Protein AF-A0A943G037-F1 (afdb_monomer_lite)

Radius of gyration: 24.35 Å; chains: 1; bounding box: 72×39×65 Å

Secondary structure (DSSP, 8-state):
-----SSHHHHHHHHHHHHHHHHHHHHHHHHHHHHHHHHHHHTS---HHHHHHHHHHHHHHHHHHHHHHHTHHHHHHHHHTT-HHHHHHHHHHHHHHHHHHHHHHHHTT-HHHHHHHHHHHHHHHHHHHHHHHHHHHHHHHHHHHHHHHHHHTTTSTTSSSS---

Foldseek 3Di:
DDDDDPDPVSVVVVVVVVLVVQLVVLLVVLVVQLVCLLVVLVVPPDDPVVSVLSSLLSNLVSVLRNLLSLLVVLVVLCVVVVVVVQLVVLLVVLVVQLVVQQVVCVVVVVHSNSSSVSNSVSSNSSSVSSVVVSVVVVVVVVVVVVVVVCVVPPPPPPPPPPPDD

Sequence (165 aa):
MIVLARTNKDSKEINTSAMLIELVSAIIISILIFTFSNQITYVYHLENNAREILSIILKLKAIQLPLLALGYVPKNILKVNKQANKIWITTVISSLVNIIGDYISIKCGYNEIGIYVATIISLLHKKTSEGFIESLLNAKREKLVESLDILAFSPIITRSASHTS

pLDDT: mean 83.51, std 17.03, range [26.11, 97.75]

Structure (mmCIF, N/CA/C/O backbone):
data_AF-A0A943G037-F1
#
_entry.id   AF-A0A943G037-F1
#
loop_
_atom_site.group_PDB
_atom_site.id
_atom_site.type_symbol
_atom_site.label_atom_id
_atom_site.label_alt_id
_atom_site.label_comp_id
_atom_site.label_asym_id
_atom_site.label_entity_id
_atom_site.label_seq_id
_atom_site.pdbx_PDB_ins_code
_atom_site.Cartn_x
_atom_site.Cartn_y
_atom_site.Cartn_z
_atom_site.occupancy
_atom_site.B_iso_or_equiv
_atom_site.auth_seq_id
_atom_site.auth_comp_id
_atom_site.auth_asym_id
_atom_site.auth_atom_id
_atom_site.pdbx_PDB_model_num
ATOM 1 N N . MET A 1 1 ? -1.651 14.417 -13.308 1.00 26.11 1 MET A N 1
ATOM 2 C CA . MET A 1 1 ? -1.128 15.174 -14.465 1.00 26.11 1 MET A CA 1
ATOM 3 C C . MET A 1 1 ? -0.505 14.175 -15.430 1.00 26.11 1 MET A C 1
ATOM 5 O O . MET A 1 1 ? 0.416 13.480 -15.028 1.00 26.11 1 MET A O 1
ATOM 9 N N . ILE A 1 2 ? -1.056 14.011 -16.636 1.00 30.52 2 ILE A N 1
ATOM 10 C CA . ILE A 1 2 ? -0.480 13.134 -17.670 1.00 30.52 2 ILE A CA 1
ATOM 11 C C . ILE A 1 2 ? 0.333 14.037 -18.594 1.00 30.52 2 ILE A C 1
ATOM 13 O O . ILE A 1 2 ? -0.242 14.826 -19.338 1.00 30.52 2 ILE A O 1
ATOM 17 N N . VAL A 1 3 ? 1.660 13.960 -18.514 1.00 38.53 3 VAL A N 1
ATOM 18 C CA . VAL A 1 3 ? 2.546 14.635 -19.468 1.00 38.53 3 VAL A CA 1
ATOM 19 C C . VAL A 1 3 ? 2.714 13.702 -20.666 1.00 38.53 3 VAL A C 1
ATOM 21 O O . VAL A 1 3 ? 3.301 12.627 -20.542 1.00 38.53 3 VAL A O 1
ATOM 24 N N . LEU A 1 4 ? 2.144 14.083 -21.814 1.00 38.09 4 LEU A N 1
ATOM 25 C CA . LEU A 1 4 ? 2.368 13.402 -23.089 1.00 38.09 4 LEU A CA 1
ATOM 26 C C . LEU A 1 4 ? 3.811 13.669 -23.536 1.00 38.09 4 LEU A C 1
ATOM 28 O O . LEU A 1 4 ? 4.146 14.779 -23.945 1.00 38.09 4 LEU A O 1
ATOM 32 N N . ALA A 1 5 ? 4.667 12.656 -23.459 1.00 45.09 5 ALA A N 1
ATOM 33 C CA . ALA A 1 5 ? 6.029 12.737 -23.964 1.00 45.09 5 ALA A CA 1
ATOM 34 C C . ALA A 1 5 ? 6.093 12.324 -25.443 1.00 45.09 5 ALA A C 1
ATOM 36 O O . ALA A 1 5 ? 5.528 11.309 -25.851 1.00 45.09 5 ALA A O 1
ATOM 37 N N . ARG A 1 6 ? 6.786 13.146 -26.240 1.00 44.88 6 ARG A N 1
ATOM 38 C CA . ARG A 1 6 ? 6.841 13.108 -27.713 1.00 44.88 6 ARG A CA 1
ATOM 39 C C . ARG A 1 6 ? 7.733 11.988 -28.273 1.00 44.88 6 ARG A C 1
ATOM 41 O O . ARG A 1 6 ? 7.584 11.635 -29.438 1.00 44.88 6 ARG A O 1
ATOM 48 N N . THR A 1 7 ? 8.628 11.412 -27.464 1.00 49.25 7 THR A N 1
ATOM 49 C CA . THR A 1 7 ? 9.490 10.277 -27.839 1.00 49.25 7 THR A CA 1
ATOM 50 C C . THR A 1 7 ? 9.665 9.288 -26.673 1.00 49.25 7 THR A C 1
ATOM 52 O O . THR A 1 7 ? 9.523 9.648 -25.505 1.00 49.25 7 THR A O 1
ATOM 55 N N . ASN A 1 8 ? 9.981 8.021 -26.974 1.00 55.41 8 ASN A N 1
ATOM 56 C CA . ASN A 1 8 ? 10.079 6.935 -25.981 1.00 55.41 8 ASN A CA 1
ATOM 57 C C . ASN A 1 8 ? 11.207 7.149 -24.942 1.00 55.41 8 ASN A C 1
ATOM 59 O O . ASN A 1 8 ? 11.091 6.685 -23.808 1.00 55.41 8 ASN A O 1
ATOM 63 N N . LYS A 1 9 ? 12.286 7.864 -25.299 1.00 53.44 9 LYS A N 1
ATOM 64 C CA . LYS A 1 9 ? 13.385 8.201 -24.374 1.00 53.44 9 LYS A CA 1
ATOM 65 C C . LYS A 1 9 ? 12.976 9.330 -23.426 1.00 53.44 9 LYS A C 1
ATOM 67 O O . LYS A 1 9 ? 13.014 9.125 -22.214 1.00 53.44 9 LYS A O 1
ATOM 72 N N . ASP A 1 10 ? 12.447 10.426 -23.970 1.00 56.00 10 ASP A N 1
ATOM 73 C CA . ASP A 1 10 ? 11.945 11.561 -23.180 1.00 56.00 10 ASP A CA 1
ATOM 74 C C . ASP A 1 10 ? 10.803 11.126 -22.248 1.00 56.00 10 ASP A C 1
ATOM 76 O O . ASP A 1 10 ? 10.694 11.579 -21.112 1.00 56.00 10 ASP A O 1
ATOM 80 N N . SER A 1 11 ? 9.980 10.165 -22.687 1.00 58.84 11 SER A N 1
ATOM 81 C CA . SER A 1 11 ? 8.897 9.611 -21.868 1.00 58.84 11 SER A CA 1
ATOM 82 C C . SER A 1 11 ? 9.378 8.868 -20.629 1.00 58.84 11 SER A C 1
ATOM 84 O O . SER A 1 11 ? 8.678 8.863 -19.619 1.00 58.84 11 SER A O 1
ATOM 86 N N . LYS A 1 12 ? 10.568 8.259 -20.678 1.00 63.47 12 LYS A N 1
ATOM 87 C CA . LYS A 1 12 ? 11.098 7.468 -19.567 1.00 63.47 12 LYS A CA 1
ATOM 88 C C . LYS A 1 12 ? 11.646 8.378 -18.472 1.00 63.47 12 LYS A C 1
ATOM 90 O O . LYS A 1 12 ? 11.346 8.155 -17.300 1.00 63.47 12 LYS A O 1
ATOM 95 N N . GLU A 1 13 ? 12.389 9.416 -18.848 1.00 63.56 13 GLU A N 1
ATOM 96 C CA . GLU A 1 13 ? 12.921 10.414 -17.913 1.00 63.56 13 GLU A CA 1
ATOM 97 C C . GLU A 1 13 ? 11.804 11.254 -17.286 1.00 63.56 13 GLU A C 1
ATOM 99 O O . GLU A 1 13 ? 11.733 11.349 -16.063 1.00 63.56 13 GLU A O 1
ATOM 104 N N . ILE A 1 14 ? 10.859 11.760 -18.089 1.00 65.19 14 ILE A N 1
ATOM 105 C CA . ILE A 1 14 ? 9.700 12.515 -17.583 1.00 65.19 14 ILE A CA 1
ATOM 106 C C . ILE A 1 14 ? 8.864 11.660 -16.623 1.00 65.19 14 ILE A C 1
ATOM 108 O O . ILE A 1 14 ? 8.466 12.136 -15.560 1.00 65.19 14 ILE A O 1
ATOM 112 N N . ASN A 1 15 ? 8.623 10.388 -16.958 1.00 67.88 15 ASN A N 1
ATOM 113 C CA . ASN A 1 15 ? 7.888 9.479 -16.080 1.00 67.88 15 ASN A CA 1
ATOM 114 C C . ASN A 1 15 ? 8.652 9.207 -14.773 1.00 67.88 15 ASN A C 1
ATOM 116 O O . ASN A 1 15 ? 8.035 9.160 -13.716 1.00 67.88 15 ASN A O 1
ATOM 120 N N . THR A 1 16 ? 9.981 9.089 -14.817 1.00 71.06 16 THR A N 1
ATOM 121 C CA . THR A 1 16 ? 10.809 8.865 -13.617 1.00 71.06 16 THR A CA 1
ATOM 122 C C . THR A 1 16 ? 10.797 10.087 -12.692 1.00 71.06 16 THR A C 1
ATOM 124 O O . THR A 1 16 ? 10.588 9.950 -11.488 1.00 71.06 16 THR A O 1
ATOM 127 N N . SER A 1 17 ? 10.933 11.294 -13.246 1.00 76.06 17 SER A N 1
ATOM 128 C CA . SER A 1 17 ? 10.858 12.543 -12.478 1.00 76.06 17 SER A CA 1
ATOM 129 C C . SER A 1 17 ? 9.469 12.769 -11.878 1.00 76.06 17 SER A C 1
ATOM 131 O O . SER A 1 17 ? 9.353 13.135 -10.710 1.00 76.06 17 SER A O 1
ATOM 133 N N . ALA A 1 18 ? 8.403 12.488 -12.635 1.00 78.81 18 ALA A N 1
ATOM 134 C CA . ALA A 1 18 ? 7.032 12.565 -12.130 1.00 78.81 18 ALA A CA 1
ATOM 135 C C . ALA A 1 18 ? 6.793 11.595 -10.961 1.00 78.81 18 ALA A C 1
ATOM 137 O O . ALA A 1 18 ? 6.159 11.965 -9.978 1.00 78.81 18 ALA A O 1
ATOM 138 N N . MET A 1 19 ? 7.352 10.385 -11.035 1.00 79.19 19 MET A N 1
ATOM 139 C CA . MET A 1 19 ? 7.278 9.390 -9.961 1.00 79.19 19 MET A CA 1
ATOM 140 C C . MET A 1 19 ? 8.000 9.827 -8.694 1.00 79.19 19 MET A C 1
ATOM 142 O O . MET A 1 19 ? 7.492 9.610 -7.596 1.00 79.19 19 MET A O 1
ATOM 146 N N . LEU A 1 20 ? 9.167 10.459 -8.832 1.00 83.44 20 LEU A N 1
ATOM 147 C CA . LEU A 1 20 ? 9.912 10.983 -7.691 1.00 83.44 20 LEU A CA 1
ATOM 148 C C . LEU A 1 20 ? 9.140 12.116 -7.008 1.00 83.44 20 LEU A C 1
ATOM 150 O O . LEU A 1 20 ? 9.006 12.113 -5.786 1.00 83.44 20 LEU A O 1
ATOM 154 N N . ILE A 1 21 ? 8.572 13.038 -7.791 1.00 87.88 21 ILE A N 1
ATOM 155 C CA . ILE A 1 21 ? 7.718 14.113 -7.268 1.00 87.88 21 ILE A CA 1
ATOM 156 C C . ILE A 1 21 ? 6.499 13.525 -6.555 1.00 87.88 21 ILE A C 1
ATOM 158 O O . ILE A 1 21 ? 6.167 13.966 -5.456 1.00 87.88 21 ILE A O 1
ATOM 162 N N . GLU A 1 22 ? 5.844 12.524 -7.143 1.00 87.75 22 GLU A N 1
ATOM 163 C CA . GLU A 1 22 ? 4.687 11.862 -6.539 1.00 87.75 22 GLU A CA 1
ATOM 164 C C . GLU A 1 22 ? 5.050 11.172 -5.220 1.00 87.75 22 GLU A C 1
ATOM 166 O O . GLU A 1 22 ? 4.333 11.338 -4.237 1.00 87.75 22 GLU A O 1
ATOM 171 N N . LEU A 1 23 ? 6.185 10.470 -5.159 1.00 89.81 23 LEU A N 1
ATOM 172 C CA . LEU A 1 23 ? 6.651 9.810 -3.941 1.00 89.81 23 LEU A CA 1
ATOM 173 C C . LEU A 1 23 ? 6.975 10.815 -2.832 1.00 89.81 23 LEU A C 1
ATOM 175 O O . LEU A 1 23 ? 6.497 10.661 -1.709 1.00 89.81 23 LEU A O 1
ATOM 179 N N . VAL A 1 24 ? 7.749 11.859 -3.140 1.00 92.94 24 VAL A N 1
ATOM 180 C CA . VAL A 1 24 ? 8.095 12.912 -2.172 1.00 92.94 24 VAL A CA 1
ATOM 181 C C . VAL A 1 24 ? 6.832 13.615 -1.676 1.00 92.94 24 VAL A C 1
ATOM 183 O O . VAL A 1 24 ? 6.644 13.774 -0.469 1.00 92.94 24 VAL A O 1
ATOM 186 N N . SER A 1 25 ? 5.920 13.962 -2.587 1.00 93.44 25 SER A N 1
ATOM 187 C CA . SER A 1 25 ? 4.639 14.580 -2.230 1.00 93.44 25 SER A CA 1
ATOM 188 C C . SER A 1 25 ? 3.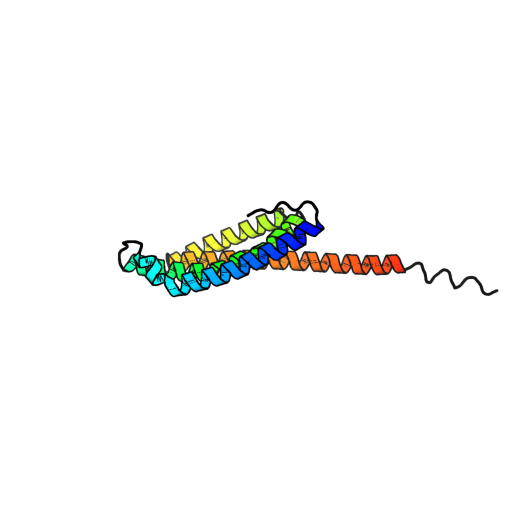799 13.652 -1.352 1.00 93.44 25 SER A C 1
ATOM 190 O O . SER A 1 25 ? 3.251 14.092 -0.345 1.00 93.44 25 SER A O 1
ATOM 192 N N . ALA A 1 26 ? 3.730 12.358 -1.681 1.00 94.62 26 ALA A N 1
ATOM 193 C CA . ALA A 1 26 ? 2.991 11.370 -0.902 1.00 94.62 26 ALA A CA 1
ATOM 194 C C . ALA A 1 26 ? 3.562 11.200 0.511 1.00 94.62 26 ALA A C 1
ATOM 196 O O . ALA A 1 26 ? 2.785 11.059 1.452 1.00 94.62 26 ALA A O 1
ATOM 197 N N . ILE A 1 27 ? 4.887 11.254 0.679 1.00 95.69 27 ILE A N 1
ATOM 198 C CA . ILE A 1 27 ? 5.542 11.201 1.994 1.00 95.69 27 ILE A CA 1
ATOM 199 C C . ILE A 1 27 ? 5.194 12.443 2.819 1.00 95.69 27 ILE A C 1
ATOM 201 O O . ILE A 1 27 ? 4.768 12.311 3.964 1.00 95.69 27 ILE A O 1
ATOM 205 N N . ILE A 1 28 ? 5.310 13.642 2.239 1.00 97.06 28 ILE A N 1
ATOM 206 C CA . ILE A 1 28 ? 4.977 14.893 2.938 1.00 97.06 28 ILE A CA 1
ATOM 207 C C . ILE A 1 28 ? 3.503 14.889 3.361 1.00 97.06 28 ILE A C 1
ATOM 209 O O . ILE A 1 28 ? 3.186 15.129 4.526 1.00 97.06 28 ILE A O 1
ATOM 213 N N . ILE A 1 29 ? 2.597 14.559 2.436 1.00 96.56 29 ILE A N 1
ATOM 214 C CA . ILE A 1 29 ? 1.155 14.493 2.709 1.00 96.56 29 ILE A CA 1
ATOM 215 C C . ILE A 1 29 ? 0.850 13.419 3.760 1.00 96.56 29 ILE A C 1
ATOM 217 O O . ILE A 1 29 ? 0.039 13.653 4.651 1.00 96.56 29 ILE A O 1
ATOM 221 N N . SER A 1 30 ? 1.510 12.262 3.692 1.00 97.56 30 SER A N 1
ATOM 222 C CA . SER A 1 30 ? 1.382 11.195 4.685 1.00 97.56 30 SER A CA 1
ATOM 223 C C . SER A 1 30 ? 1.751 11.686 6.087 1.00 97.56 30 SER A C 1
ATOM 225 O O . SER A 1 30 ? 0.947 11.543 7.006 1.00 97.56 30 SER A O 1
ATOM 227 N N . ILE A 1 31 ? 2.898 12.352 6.247 1.00 97.75 31 ILE A N 1
ATOM 228 C CA . ILE A 1 31 ? 3.336 12.903 7.539 1.00 97.75 31 ILE A CA 1
ATOM 229 C C . ILE A 1 31 ? 2.320 13.916 8.077 1.00 97.75 31 ILE A C 1
ATOM 231 O O . ILE A 1 31 ? 1.961 13.858 9.257 1.00 97.75 31 ILE A O 1
ATOM 235 N N . LEU A 1 32 ? 1.818 14.811 7.220 1.00 97.62 32 LEU A N 1
ATOM 236 C CA . LEU A 1 32 ? 0.813 15.803 7.606 1.00 97.62 32 LEU A CA 1
ATOM 237 C C . LEU A 1 32 ? -0.494 15.138 8.058 1.00 97.62 32 LEU A C 1
ATOM 239 O O . LEU A 1 32 ? -0.981 15.435 9.147 1.00 97.62 32 LEU A O 1
ATOM 243 N N . ILE A 1 33 ? -1.041 14.207 7.270 1.00 97.12 33 ILE A N 1
ATOM 244 C CA . ILE A 1 33 ? -2.286 13.505 7.619 1.00 97.12 33 ILE A CA 1
ATOM 245 C C . ILE A 1 33 ? -2.108 12.695 8.902 1.00 97.12 33 ILE A C 1
ATOM 247 O O . ILE A 1 33 ? -2.992 12.705 9.753 1.00 97.12 33 ILE A O 1
ATOM 251 N N . PHE A 1 34 ? -0.980 12.003 9.065 1.00 97.44 34 PHE A N 1
ATOM 252 C CA . PHE A 1 34 ? -0.730 11.184 10.246 1.00 97.44 34 PHE A CA 1
ATOM 253 C C . PHE A 1 34 ? -0.680 12.045 11.515 1.00 97.44 34 PHE A C 1
ATOM 255 O O . PHE A 1 34 ? -1.386 11.760 12.487 1.00 97.44 34 PHE A O 1
ATOM 262 N N . THR A 1 35 ? 0.096 13.132 11.469 1.00 97.31 35 THR A N 1
ATOM 263 C CA . THR A 1 35 ? 0.310 14.053 12.596 1.00 97.31 35 THR A CA 1
ATOM 264 C C . THR A 1 35 ? -0.968 14.794 12.976 1.00 97.31 35 THR A C 1
ATOM 266 O O . THR A 1 35 ? -1.302 14.875 14.156 1.00 97.31 35 THR A O 1
ATOM 269 N N . PHE A 1 36 ? -1.709 15.296 11.985 1.00 97.00 36 PHE A N 1
ATOM 270 C CA . PHE A 1 36 ? -2.907 16.111 12.203 1.00 97.00 36 PHE A CA 1
ATOM 271 C C . PHE A 1 36 ? -4.222 15.321 12.118 1.00 97.00 36 PHE A C 1
ATOM 273 O O . PHE A 1 36 ? -5.293 15.920 12.058 1.00 97.00 36 PHE A O 1
ATOM 280 N N . SER A 1 37 ? -4.166 13.986 12.097 1.00 96.12 37 SER A N 1
ATOM 281 C CA . SER A 1 37 ? -5.333 13.107 11.901 1.00 96.12 37 SER A CA 1
ATOM 282 C C . SER A 1 37 ? -6.498 13.455 12.828 1.00 96.12 37 SER A C 1
ATOM 284 O O . SER A 1 37 ? -7.610 13.671 12.351 1.00 96.12 37 SER A O 1
ATOM 286 N N . ASN A 1 38 ? -6.235 13.607 14.126 1.00 93.62 38 ASN A N 1
ATOM 287 C CA . ASN A 1 38 ? -7.258 13.971 15.102 1.00 93.62 38 ASN A CA 1
ATOM 288 C C . ASN A 1 38 ? -7.871 15.344 14.773 1.00 93.62 38 ASN A C 1
ATOM 290 O O . ASN A 1 38 ? -9.088 15.457 14.663 1.00 93.62 38 ASN A O 1
ATOM 294 N N . GLN A 1 39 ? -7.050 16.375 14.546 1.00 94.38 39 GLN A N 1
ATOM 295 C CA . GLN A 1 39 ? -7.491 17.740 14.226 1.00 94.38 39 GLN A CA 1
ATOM 296 C C . GLN A 1 39 ? -8.331 17.785 12.946 1.00 94.38 39 GLN A C 1
ATOM 298 O O . GLN A 1 39 ? -9.355 18.462 12.909 1.00 94.38 39 GLN A O 1
ATOM 303 N N . ILE A 1 40 ? -7.943 17.019 11.923 1.00 93.19 40 ILE A N 1
ATOM 304 C CA . ILE A 1 40 ? -8.705 16.882 10.677 1.00 93.19 40 ILE A CA 1
ATOM 305 C C . ILE A 1 40 ? -10.101 16.327 10.973 1.00 93.19 40 ILE A C 1
ATOM 307 O O . ILE A 1 40 ? -11.085 16.835 10.439 1.00 93.19 40 ILE A O 1
ATOM 311 N N . THR A 1 41 ? -10.216 15.318 11.843 1.00 95.06 41 THR A N 1
ATOM 312 C CA . THR A 1 41 ? -11.527 14.735 12.164 1.00 95.06 41 THR A CA 1
ATOM 313 C C . THR A 1 41 ? -12.452 15.665 12.948 1.00 95.06 41 THR A C 1
ATOM 315 O O . THR A 1 41 ? -13.662 15.519 12.827 1.00 95.06 41 THR A O 1
ATOM 318 N N . TYR A 1 42 ? -11.928 16.649 13.689 1.00 91.94 42 TYR A N 1
ATOM 319 C CA . TYR A 1 42 ? -12.751 17.625 14.420 1.00 91.94 42 TYR A CA 1
ATOM 320 C C . TYR A 1 42 ? -13.521 18.591 13.510 1.00 91.94 42 TYR A C 1
ATOM 322 O O . TYR A 1 42 ? -14.500 19.184 13.952 1.00 91.94 42 TYR A O 1
ATOM 330 N N . VAL A 1 43 ? -13.121 18.726 12.243 1.00 93.31 43 VAL A N 1
ATOM 331 C CA . VAL A 1 43 ? -13.865 19.508 11.238 1.00 93.31 43 VAL A CA 1
ATOM 332 C C . VAL A 1 43 ? -15.193 18.830 10.881 1.00 93.31 43 VAL A C 1
ATOM 334 O O . VAL A 1 43 ? -16.179 19.488 10.545 1.00 93.31 43 VAL A O 1
ATOM 337 N N . TYR A 1 44 ? -15.231 17.503 10.974 1.00 86.62 44 TYR A N 1
ATOM 338 C CA . TYR A 1 44 ? -16.429 16.713 10.758 1.00 86.62 44 TYR A CA 1
ATOM 339 C C . TYR A 1 44 ? -17.145 16.626 12.106 1.00 86.62 44 TYR A C 1
ATOM 341 O O . TYR A 1 44 ? -16.617 16.044 13.051 1.00 86.62 44 TYR A O 1
ATOM 349 N N . HIS A 1 45 ? -18.329 17.228 12.217 1.00 91.25 45 HIS A N 1
ATOM 350 C CA . HIS A 1 45 ? -19.153 17.246 13.432 1.00 91.25 45 HIS A CA 1
ATOM 351 C C . HIS A 1 45 ? -19.714 15.842 13.752 1.00 91.25 45 HIS A C 1
ATOM 353 O O . HIS A 1 45 ? -20.913 15.598 13.679 1.00 91.25 45 HIS A O 1
ATOM 359 N N . LEU A 1 46 ? -18.821 14.898 14.040 1.00 92.62 46 LEU A N 1
ATOM 360 C CA . LEU A 1 46 ? -19.083 13.487 14.293 1.00 92.62 46 LEU A CA 1
ATOM 361 C C . LEU A 1 46 ? -19.197 13.225 15.791 1.00 92.62 46 LEU A C 1
ATOM 363 O O . LEU A 1 46 ? -18.557 13.905 16.598 1.00 92.62 46 LEU A O 1
ATOM 367 N N . GLU A 1 47 ? -19.931 12.177 16.149 1.00 95.38 47 GLU A N 1
ATOM 368 C CA . GLU A 1 47 ? -19.889 11.597 17.490 1.00 95.38 47 GLU A CA 1
ATOM 369 C C . GLU A 1 47 ? -18.477 11.103 17.838 1.00 95.38 47 GLU A C 1
ATOM 371 O O . GLU A 1 47 ? -17.695 10.733 16.957 1.00 95.38 47 GLU A O 1
ATOM 376 N N . ASN A 1 48 ? -18.143 11.073 19.131 1.00 93.44 48 ASN A N 1
ATOM 377 C CA . ASN A 1 48 ? -16.782 10.769 19.587 1.00 93.44 48 ASN A CA 1
ATOM 378 C C . ASN A 1 48 ? -16.281 9.394 19.109 1.00 93.44 48 ASN A C 1
ATOM 380 O O . ASN A 1 48 ? -15.158 9.312 18.619 1.00 93.44 48 ASN A O 1
ATOM 384 N N . ASN A 1 49 ? -17.121 8.354 19.159 1.00 93.12 49 ASN A N 1
ATOM 385 C CA . ASN A 1 49 ? -16.747 7.005 18.713 1.00 93.12 49 ASN A CA 1
ATOM 386 C C . ASN A 1 49 ? -16.432 6.970 17.207 1.00 93.12 49 ASN A C 1
ATOM 388 O O . ASN A 1 49 ? -15.407 6.441 16.784 1.00 93.12 49 ASN A O 1
ATOM 392 N N . ALA A 1 50 ? -17.282 7.594 16.385 1.00 93.62 50 ALA A N 1
ATOM 393 C CA . ALA A 1 50 ? -17.062 7.682 14.942 1.00 93.62 50 ALA A CA 1
ATOM 394 C C . ALA A 1 50 ? -15.809 8.508 14.605 1.00 93.62 50 ALA A C 1
ATOM 396 O O . ALA A 1 50 ? -15.058 8.167 13.689 1.00 93.62 50 ALA A O 1
ATOM 397 N N . ARG A 1 51 ? -15.554 9.577 15.369 1.00 96.00 51 ARG A N 1
ATOM 398 C CA . ARG A 1 51 ? -14.359 10.417 15.226 1.00 96.00 51 ARG A CA 1
ATOM 399 C C . ARG A 1 51 ? -13.078 9.642 15.533 1.00 96.00 51 ARG A C 1
ATOM 401 O O . ARG A 1 51 ? -12.089 9.792 14.814 1.00 96.00 51 ARG A O 1
ATOM 408 N N . GLU A 1 52 ? -13.090 8.817 16.574 1.00 94.88 52 GLU A N 1
ATOM 409 C CA . GLU A 1 52 ? -11.952 7.979 16.952 1.00 94.88 52 GLU A CA 1
ATOM 410 C C . GLU A 1 52 ? -11.630 6.951 15.861 1.00 94.88 52 GLU A C 1
ATOM 412 O O . GLU A 1 52 ? -10.491 6.889 15.390 1.00 94.88 52 GLU A O 1
ATOM 417 N N . ILE A 1 53 ? -12.648 6.237 15.366 1.00 94.75 53 ILE A N 1
ATOM 418 C CA . ILE A 1 53 ? -12.500 5.292 14.249 1.00 94.75 53 ILE A CA 1
ATOM 419 C C . ILE A 1 53 ? -11.941 6.006 13.012 1.00 94.75 53 ILE A C 1
ATOM 421 O O . ILE A 1 53 ? -10.962 5.550 12.416 1.00 94.75 53 ILE A O 1
ATOM 425 N N . LEU A 1 54 ? -12.503 7.161 12.642 1.00 95.31 54 LEU A N 1
ATOM 426 C CA . LEU A 1 54 ? -12.033 7.932 11.490 1.00 95.31 54 LEU A CA 1
ATOM 427 C C . LEU A 1 54 ? -10.584 8.411 11.662 1.00 95.31 54 LEU A C 1
ATOM 429 O O . LEU A 1 54 ? -9.819 8.403 10.698 1.00 95.31 54 LEU A O 1
ATOM 433 N N . SER A 1 55 ? -10.183 8.792 12.875 1.00 96.62 55 SER A N 1
ATOM 434 C CA . SER A 1 55 ? -8.808 9.210 13.171 1.00 96.62 55 SER A CA 1
ATOM 435 C C . SER A 1 55 ? -7.822 8.061 12.960 1.00 96.62 55 SER A C 1
ATOM 437 O O . SER A 1 55 ? -6.757 8.254 12.369 1.00 96.62 55 SER A O 1
ATOM 439 N N . ILE A 1 56 ? -8.192 6.846 13.377 1.00 96.38 56 ILE A N 1
ATOM 440 C CA . ILE A 1 56 ? -7.402 5.633 13.130 1.00 96.38 56 ILE A CA 1
ATOM 441 C C . ILE A 1 56 ? -7.325 5.343 11.626 1.00 96.38 56 ILE A C 1
ATOM 443 O O . ILE A 1 56 ? -6.231 5.140 11.096 1.00 96.38 56 ILE A O 1
ATOM 447 N N . ILE A 1 57 ? -8.454 5.400 10.913 1.00 96.12 57 ILE A N 1
ATOM 448 C CA . ILE A 1 57 ? -8.500 5.201 9.457 1.00 96.12 57 ILE A CA 1
ATOM 449 C C . ILE A 1 57 ? -7.620 6.227 8.728 1.00 96.12 57 ILE A C 1
ATOM 451 O O . ILE A 1 57 ? -6.890 5.860 7.809 1.00 96.12 57 ILE A O 1
ATOM 455 N N . LEU A 1 58 ? -7.615 7.499 9.141 1.00 96.31 58 LEU A N 1
ATOM 456 C CA . LEU A 1 58 ? -6.749 8.525 8.550 1.00 96.31 58 LEU A CA 1
ATOM 457 C C . LEU A 1 58 ? -5.262 8.219 8.749 1.00 96.31 58 LEU A C 1
ATOM 459 O O . LEU A 1 58 ? -4.479 8.384 7.813 1.00 96.31 58 LEU A O 1
ATOM 463 N N . LYS A 1 59 ? -4.869 7.727 9.927 1.00 96.94 59 LYS A N 1
ATOM 464 C CA . LYS A 1 59 ? -3.487 7.290 10.179 1.00 96.94 59 LYS A CA 1
ATOM 465 C C . LYS A 1 59 ? -3.103 6.103 9.297 1.00 96.94 59 LYS A C 1
ATOM 467 O O . LYS A 1 59 ? -2.028 6.105 8.700 1.00 96.94 59 LYS A O 1
ATOM 472 N N . LEU A 1 60 ? -3.992 5.124 9.142 1.00 96.31 60 LEU A N 1
ATOM 473 C CA . LEU A 1 60 ? -3.774 3.995 8.235 1.00 96.31 60 LEU A CA 1
ATOM 47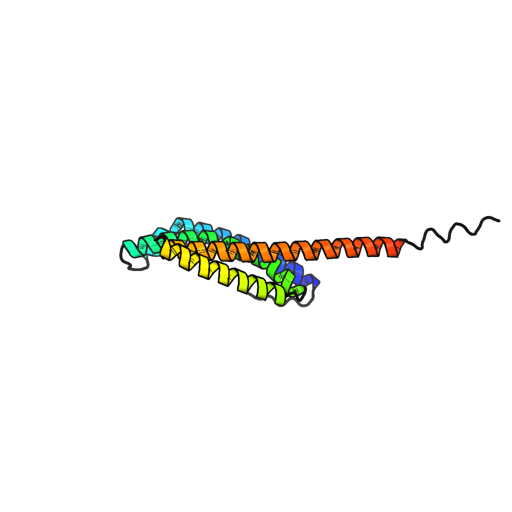4 C C . LEU A 1 60 ? -3.682 4.449 6.768 1.00 96.31 60 LEU A C 1
ATOM 476 O O . LEU A 1 60 ? -2.807 4.000 6.027 1.00 96.31 60 LEU A O 1
ATOM 480 N N . LYS A 1 61 ? -4.524 5.399 6.351 1.00 94.75 61 LYS A N 1
ATOM 481 C CA . LYS A 1 61 ? -4.481 6.004 5.013 1.00 94.75 61 LYS A CA 1
ATOM 482 C C . LYS A 1 61 ? -3.177 6.751 4.756 1.00 94.75 61 LYS A C 1
ATOM 484 O O . LYS A 1 61 ? -2.632 6.668 3.656 1.00 94.75 61 LYS A O 1
ATOM 489 N N . ALA A 1 62 ? -2.656 7.448 5.762 1.00 96.12 62 ALA A N 1
ATOM 490 C CA . ALA A 1 62 ? -1.351 8.086 5.680 1.00 96.12 62 ALA A CA 1
ATOM 491 C C . ALA A 1 62 ? -0.243 7.056 5.425 1.00 96.12 62 ALA A C 1
ATOM 493 O O . ALA A 1 62 ? 0.568 7.261 4.527 1.00 96.12 62 ALA A O 1
ATOM 494 N N . ILE A 1 63 ? -0.243 5.919 6.125 1.00 93.69 63 ILE A N 1
ATOM 495 C CA . ILE A 1 63 ? 0.720 4.828 5.883 1.00 93.69 63 ILE A CA 1
ATOM 496 C C . ILE A 1 63 ? 0.574 4.263 4.458 1.00 93.69 63 ILE A C 1
ATOM 498 O O . ILE A 1 63 ? 1.565 3.963 3.796 1.00 93.69 63 ILE A O 1
ATOM 502 N N . GLN A 1 64 ? -0.658 4.153 3.955 1.00 94.44 64 GLN A N 1
ATOM 503 C CA . GLN A 1 64 ? -0.954 3.619 2.623 1.00 94.44 64 GLN A CA 1
ATOM 504 C C . GLN A 1 64 ? -0.468 4.516 1.466 1.00 94.44 64 GLN A C 1
ATOM 506 O O . GLN A 1 64 ? -0.150 4.012 0.388 1.00 94.44 64 GLN A O 1
ATOM 511 N N . LEU A 1 65 ? -0.426 5.837 1.653 1.00 93.25 65 LEU A N 1
ATOM 512 C CA . LEU A 1 65 ? -0.134 6.803 0.585 1.00 93.25 65 LEU A CA 1
ATOM 513 C C . LEU A 1 65 ? 1.242 6.592 -0.084 1.00 93.25 65 LEU A C 1
ATOM 515 O O . LEU A 1 65 ? 1.279 6.453 -1.310 1.00 93.25 65 LEU A O 1
ATOM 519 N N . PRO A 1 66 ? 2.364 6.492 0.658 1.00 92.31 66 PRO A N 1
ATOM 520 C CA . PRO A 1 66 ? 3.673 6.214 0.064 1.00 92.31 66 PRO A CA 1
ATOM 521 C C . PRO A 1 66 ? 3.738 4.856 -0.651 1.00 92.31 66 PRO A C 1
ATOM 523 O O . PRO A 1 66 ? 4.335 4.748 -1.722 1.00 92.31 66 PRO A O 1
ATOM 526 N N . LEU A 1 67 ? 3.075 3.828 -0.106 1.00 90.25 67 LEU A N 1
ATOM 527 C CA . LEU A 1 67 ? 2.981 2.497 -0.725 1.00 90.25 67 LEU A CA 1
ATOM 528 C C . LEU A 1 67 ? 2.299 2.559 -2.098 1.00 90.25 67 LEU A C 1
ATOM 530 O O . LEU A 1 67 ? 2.737 1.912 -3.054 1.00 90.25 67 LEU A O 1
ATOM 534 N N . LEU A 1 68 ? 1.232 3.353 -2.209 1.00 89.31 68 LEU A N 1
ATOM 535 C CA . LEU A 1 68 ? 0.531 3.556 -3.472 1.00 89.31 68 LEU A CA 1
ATOM 536 C C . LEU A 1 68 ? 1.442 4.226 -4.512 1.00 89.31 68 LEU A C 1
ATOM 538 O O . LEU A 1 68 ? 1.484 3.753 -5.651 1.00 89.31 68 LEU A O 1
ATOM 542 N N . ALA A 1 69 ? 2.187 5.260 -4.103 1.00 87.81 69 ALA A N 1
ATOM 543 C CA . ALA A 1 69 ? 3.109 6.005 -4.959 1.00 87.81 69 ALA A CA 1
ATOM 544 C C . ALA A 1 69 ? 4.248 5.122 -5.507 1.00 87.81 69 ALA A C 1
ATOM 546 O O . ALA A 1 69 ? 4.493 5.097 -6.715 1.00 87.81 69 ALA A O 1
ATOM 547 N N . LEU A 1 70 ? 4.887 4.313 -4.652 1.00 82.31 70 LEU A N 1
ATOM 548 C CA . LEU A 1 70 ? 5.931 3.360 -5.070 1.00 82.31 70 LEU A CA 1
ATOM 549 C C . LEU A 1 70 ? 5.430 2.378 -6.132 1.00 82.31 70 LEU A C 1
ATOM 551 O O . LEU A 1 70 ? 6.128 2.024 -7.081 1.00 82.31 70 LEU A O 1
ATOM 555 N N . GLY A 1 71 ? 4.176 1.962 -5.998 1.00 77.88 71 GLY A N 1
ATOM 556 C CA . GLY A 1 71 ? 3.566 0.995 -6.884 1.00 77.88 71 GLY A CA 1
ATOM 557 C C . GLY A 1 71 ? 3.281 1.479 -8.307 1.00 77.88 71 GLY A C 1
ATOM 558 O O . GLY A 1 71 ? 2.768 0.684 -9.098 1.00 77.88 71 GLY A O 1
ATOM 559 N N . TYR A 1 72 ? 3.531 2.742 -8.657 1.00 78.19 72 TYR A N 1
ATOM 560 C CA . TYR A 1 72 ? 3.396 3.190 -10.044 1.00 78.19 72 TYR A CA 1
ATOM 561 C C . TYR A 1 72 ? 4.569 2.739 -10.918 1.00 78.19 72 TYR A C 1
ATOM 563 O O . TYR A 1 72 ? 4.349 2.494 -12.105 1.00 78.19 72 TYR A O 1
ATOM 571 N N . VAL A 1 73 ? 5.777 2.587 -10.352 1.00 76.75 73 VAL A N 1
ATOM 572 C CA . VAL A 1 73 ? 7.012 2.235 -11.088 1.00 76.75 73 VAL A CA 1
ATOM 573 C C . VAL A 1 73 ? 6.852 0.910 -11.833 1.00 76.75 73 VAL A C 1
ATOM 575 O O . VAL A 1 73 ? 6.826 0.928 -13.072 1.00 76.75 73 VAL A O 1
ATOM 578 N N . PRO A 1 74 ? 6.596 -0.211 -11.136 1.00 79.62 74 PRO A N 1
ATOM 579 C CA . PRO A 1 74 ? 6.443 -1.495 -11.803 1.00 79.62 74 PRO A CA 1
ATOM 580 C C . PRO A 1 74 ? 5.241 -1.525 -12.737 1.00 79.62 74 PRO A C 1
ATOM 582 O O . PRO A 1 74 ? 5.316 -2.039 -13.853 1.00 79.62 74 PRO A O 1
ATOM 585 N N . LYS A 1 75 ? 4.129 -0.894 -12.349 1.00 82.44 75 LYS A N 1
ATOM 586 C CA . LYS A 1 75 ? 2.925 -0.837 -13.180 1.00 82.44 75 LYS A CA 1
ATOM 587 C C . LYS A 1 75 ? 3.172 -0.128 -14.515 1.00 82.44 75 LYS A C 1
ATOM 589 O O . LYS A 1 75 ? 2.690 -0.597 -15.547 1.00 82.44 75 LYS A O 1
ATOM 594 N N . ASN A 1 76 ? 3.904 0.985 -14.522 1.00 81.31 76 ASN A N 1
ATOM 595 C CA . ASN A 1 76 ? 4.193 1.728 -15.748 1.00 81.31 76 ASN A CA 1
ATOM 596 C C . ASN A 1 76 ? 5.174 0.965 -16.645 1.00 81.31 76 ASN A C 1
ATOM 598 O O . ASN A 1 76 ? 4.956 0.898 -17.854 1.00 81.31 76 ASN A O 1
ATOM 602 N N . ILE A 1 77 ? 6.179 0.300 -16.071 1.00 79.88 77 ILE A N 1
ATOM 603 C CA . ILE A 1 77 ? 7.109 -0.545 -16.835 1.00 79.88 77 ILE A CA 1
ATOM 604 C C . ILE A 1 77 ? 6.377 -1.736 -17.465 1.00 79.88 77 ILE A C 1
ATOM 606 O O . ILE A 1 77 ? 6.578 -2.038 -18.645 1.00 79.88 77 ILE A O 1
ATOM 610 N N . LEU A 1 78 ? 5.464 -2.379 -16.733 1.00 83.12 78 LEU A N 1
ATOM 611 C CA . LEU A 1 78 ? 4.614 -3.440 -17.277 1.00 83.12 78 LEU A CA 1
ATOM 612 C C . LEU A 1 78 ? 3.726 -2.933 -18.425 1.00 83.12 78 LEU A C 1
ATOM 614 O O . LEU A 1 78 ? 3.590 -3.625 -19.435 1.00 83.12 78 LEU A O 1
ATOM 618 N N . LYS A 1 79 ? 3.169 -1.718 -18.322 1.00 83.44 79 LYS A N 1
ATOM 619 C CA . LYS A 1 79 ? 2.390 -1.097 -19.410 1.00 83.44 79 LYS A CA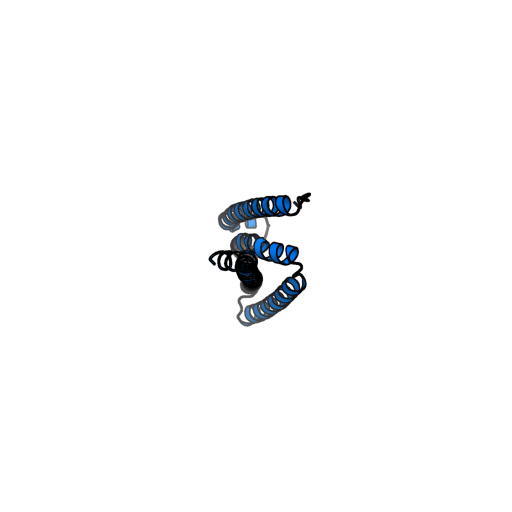 1
ATOM 620 C C . LYS A 1 79 ? 3.233 -0.845 -20.659 1.00 83.44 79 LYS A C 1
ATOM 622 O O . LYS A 1 79 ? 2.811 -1.228 -21.746 1.00 83.44 79 LYS A O 1
ATOM 627 N N . VAL A 1 80 ? 4.419 -0.250 -20.510 1.00 80.44 80 VAL A N 1
ATOM 628 C CA . VAL A 1 80 ? 5.340 0.019 -21.632 1.00 80.44 80 VAL A CA 1
ATOM 629 C C . VAL A 1 80 ? 5.744 -1.282 -22.332 1.00 80.44 80 VAL A C 1
ATOM 631 O O . VAL A 1 80 ? 5.794 -1.339 -23.558 1.00 80.44 80 VAL A O 1
ATOM 634 N N . ASN A 1 81 ? 5.934 -2.365 -21.574 1.00 79.25 81 ASN A N 1
ATOM 635 C CA . ASN A 1 81 ? 6.242 -3.694 -22.110 1.00 79.25 81 ASN A CA 1
ATOM 636 C C . ASN A 1 81 ? 5.006 -4.485 -22.599 1.00 79.25 81 ASN A C 1
ATOM 638 O O . ASN A 1 81 ? 5.108 -5.692 -22.828 1.00 79.25 81 ASN A O 1
ATOM 642 N N . LYS A 1 82 ? 3.837 -3.841 -22.748 1.00 85.94 82 LYS A N 1
ATOM 643 C CA . LYS A 1 82 ? 2.570 -4.454 -23.198 1.00 85.94 82 LYS A CA 1
ATOM 644 C C . LYS A 1 82 ? 2.105 -5.646 -22.339 1.00 85.94 82 LYS A C 1
ATOM 646 O O . LYS A 1 82 ? 1.378 -6.514 -22.807 1.00 85.94 82 LYS A O 1
ATOM 651 N N . GLN A 1 83 ? 2.469 -5.681 -21.057 1.00 87.44 83 GLN A N 1
ATOM 652 C CA . GLN A 1 83 ? 2.105 -6.738 -20.100 1.00 87.44 83 GLN A CA 1
ATOM 653 C C . GLN A 1 83 ? 0.786 -6.436 -19.364 1.00 87.44 83 GLN A C 1
ATOM 655 O O . GLN A 1 83 ? 0.644 -6.728 -18.176 1.00 87.44 83 GLN A O 1
ATOM 660 N N . ALA A 1 84 ? -0.198 -5.849 -20.054 1.00 88.25 84 ALA A N 1
ATOM 661 C CA . ALA A 1 84 ? -1.473 -5.446 -19.449 1.00 88.25 84 ALA A CA 1
ATOM 662 C C . ALA A 1 84 ? -2.225 -6.626 -18.804 1.00 88.25 84 ALA A C 1
ATOM 664 O O . ALA A 1 84 ? -2.780 -6.475 -17.717 1.00 88.25 84 ALA A O 1
ATOM 665 N N . ASN A 1 85 ? -2.151 -7.818 -19.407 1.00 90.88 85 ASN A N 1
ATOM 666 C CA . ASN A 1 85 ? -2.758 -9.035 -18.858 1.00 90.88 85 ASN A CA 1
ATOM 667 C C . ASN A 1 85 ? -2.194 -9.385 -17.475 1.00 90.88 85 ASN A C 1
ATOM 669 O O . ASN A 1 85 ? -2.943 -9.780 -16.588 1.00 90.88 85 ASN A O 1
ATOM 673 N N . LYS A 1 86 ? -0.888 -9.186 -17.252 1.00 89.88 86 LYS A N 1
ATOM 674 C CA . LYS A 1 86 ? -0.266 -9.451 -15.948 1.00 89.88 86 LYS A CA 1
ATOM 675 C C . LYS A 1 86 ? -0.759 -8.475 -14.882 1.00 89.88 86 LYS A C 1
ATOM 677 O O . LYS A 1 86 ? -1.065 -8.906 -13.779 1.00 89.88 86 LYS A O 1
ATOM 682 N N . ILE A 1 87 ? -0.910 -7.194 -15.231 1.00 89.94 87 ILE A N 1
ATOM 683 C CA . ILE A 1 87 ? -1.498 -6.173 -14.342 1.00 89.94 87 ILE A CA 1
ATOM 684 C C . ILE A 1 87 ? -2.948 -6.534 -13.985 1.00 89.94 87 ILE A C 1
ATOM 686 O O . ILE A 1 87 ? -3.390 -6.330 -12.853 1.00 89.94 87 ILE A O 1
ATOM 690 N N . TRP A 1 88 ? -3.709 -7.054 -14.949 1.00 93.75 88 TRP A N 1
ATOM 691 C CA . TRP A 1 88 ? -5.083 -7.481 -14.709 1.00 93.75 88 TRP A CA 1
ATOM 692 C C . TRP A 1 88 ? -5.138 -8.673 -13.745 1.00 93.75 88 TRP A C 1
ATOM 694 O O . TRP A 1 88 ? -5.832 -8.593 -12.735 1.00 93.75 88 TRP A O 1
ATOM 704 N N . ILE A 1 89 ? -4.330 -9.714 -13.976 1.00 93.06 89 ILE A N 1
ATOM 705 C CA . ILE A 1 89 ? -4.256 -10.894 -13.097 1.00 93.06 89 ILE A CA 1
ATOM 706 C C . ILE A 1 89 ? -3.861 -10.498 -11.668 1.00 93.06 89 ILE A C 1
ATOM 708 O O . ILE A 1 89 ? -4.538 -10.889 -10.718 1.00 93.06 89 ILE A O 1
ATOM 712 N N . THR A 1 90 ? -2.816 -9.680 -11.488 1.00 92.88 90 THR A N 1
ATOM 713 C CA . THR A 1 90 ? -2.404 -9.233 -10.143 1.00 92.88 90 THR A CA 1
ATOM 714 C C . THR A 1 90 ? -3.489 -8.410 -9.456 1.00 92.88 90 THR A C 1
ATOM 716 O O . THR A 1 90 ? -3.649 -8.502 -8.240 1.00 92.88 90 THR A O 1
ATOM 719 N N . THR A 1 91 ? -4.264 -7.633 -10.221 1.00 93.50 91 THR A N 1
ATOM 720 C CA . THR A 1 91 ? -5.415 -6.889 -9.698 1.00 93.50 91 THR A CA 1
ATOM 721 C C . THR A 1 91 ? -6.509 -7.831 -9.207 1.00 93.50 91 THR A C 1
ATOM 723 O O . THR A 1 91 ? -6.971 -7.650 -8.088 1.00 93.50 91 THR A O 1
ATOM 726 N N . VAL A 1 92 ? -6.882 -8.847 -9.991 1.00 96.94 92 VAL A N 1
ATOM 727 C CA . VAL A 1 92 ? -7.916 -9.822 -9.605 1.00 96.94 92 VAL A CA 1
ATOM 728 C C . VAL A 1 92 ? -7.512 -10.583 -8.342 1.00 96.94 92 VAL A C 1
ATOM 730 O O . VAL A 1 92 ? -8.293 -10.650 -7.397 1.00 96.94 92 VAL A O 1
ATOM 733 N N . ILE A 1 93 ? -6.277 -11.093 -8.279 1.00 95.19 93 ILE A N 1
ATOM 734 C CA . ILE A 1 93 ? -5.785 -11.822 -7.098 1.00 95.19 93 ILE A CA 1
ATOM 735 C C . ILE A 1 93 ? -5.775 -10.906 -5.867 1.00 95.19 93 ILE A C 1
ATOM 737 O O . ILE A 1 93 ? -6.234 -11.296 -4.799 1.00 95.19 93 ILE A O 1
ATOM 741 N N . SER A 1 94 ? -5.307 -9.665 -6.012 1.00 95.06 94 SER A N 1
ATOM 742 C CA . SER A 1 94 ? -5.337 -8.665 -4.938 1.00 95.06 94 SER A CA 1
ATOM 743 C C . SER A 1 94 ? -6.762 -8.382 -4.454 1.00 95.06 94 SER A C 1
ATOM 745 O O . SER A 1 94 ? -6.996 -8.350 -3.247 1.00 95.06 94 SER A O 1
ATOM 747 N N . SER A 1 95 ? -7.735 -8.245 -5.354 1.00 96.44 95 SER A N 1
ATOM 748 C CA . SER A 1 95 ? -9.139 -8.080 -4.971 1.00 96.44 95 SER A CA 1
ATOM 749 C C . SER A 1 95 ? -9.672 -9.279 -4.183 1.00 96.44 95 SER A C 1
ATOM 751 O O . SER A 1 95 ? -10.355 -9.073 -3.185 1.00 96.44 95 SER A O 1
ATOM 753 N N . LEU A 1 96 ? -9.311 -10.510 -4.560 1.00 97.62 96 LEU A N 1
ATOM 754 C CA . LEU A 1 96 ? -9.676 -11.709 -3.795 1.00 97.62 96 LEU A CA 1
ATOM 755 C C . LEU A 1 96 ? -9.052 -11.709 -2.394 1.00 97.62 96 LEU A C 1
ATOM 757 O O . LEU A 1 96 ? -9.749 -11.979 -1.420 1.00 97.62 96 LEU A O 1
ATOM 761 N N . VAL A 1 97 ? -7.768 -11.346 -2.280 1.00 96.69 97 VAL A N 1
ATOM 762 C CA . VAL A 1 97 ? -7.092 -11.178 -0.980 1.00 96.69 97 VAL A CA 1
ATOM 763 C C . VAL A 1 97 ? -7.820 -10.145 -0.117 1.00 96.69 97 VAL A C 1
ATOM 765 O O . VAL A 1 97 ? -7.980 -10.372 1.078 1.00 96.69 97 VAL A O 1
ATOM 768 N N . ASN A 1 98 ? -8.298 -9.047 -0.715 1.00 97.38 98 ASN A N 1
ATOM 769 C CA . ASN A 1 98 ? -9.039 -8.021 0.018 1.00 97.38 98 ASN A CA 1
ATOM 770 C C . ASN A 1 98 ? -10.360 -8.569 0.569 1.00 97.38 98 ASN A C 1
ATOM 772 O O . ASN A 1 98 ? -10.597 -8.503 1.765 1.00 97.38 98 ASN A O 1
ATOM 776 N N . ILE A 1 99 ? -11.167 -9.208 -0.284 1.00 97.50 99 ILE A N 1
ATOM 777 C CA . ILE A 1 99 ? -12.471 -9.772 0.101 1.00 97.50 99 ILE A CA 1
ATOM 778 C C . ILE A 1 99 ? -12.322 -10.811 1.225 1.00 97.50 99 ILE A C 1
ATOM 780 O O . ILE A 1 99 ? -13.109 -10.830 2.171 1.00 97.50 99 ILE A O 1
ATOM 784 N N . ILE A 1 100 ? -11.302 -11.671 1.144 1.00 97.31 100 ILE A N 1
ATOM 785 C CA . ILE A 1 100 ? -11.010 -12.652 2.199 1.00 97.31 100 ILE A CA 1
ATOM 786 C C . ILE A 1 100 ? -10.588 -11.940 3.490 1.00 97.31 100 ILE A C 1
ATOM 788 O O . ILE A 1 100 ? -11.042 -12.312 4.572 1.00 97.31 100 ILE A O 1
ATOM 792 N N . GLY A 1 101 ? -9.742 -10.913 3.385 1.00 96.44 101 GLY A N 1
ATOM 793 C CA . GLY A 1 101 ? -9.315 -10.103 4.522 1.00 96.44 101 GLY A CA 1
ATOM 794 C C . GLY A 1 101 ? -10.474 -9.377 5.206 1.00 96.44 101 GLY A C 1
ATOM 795 O O . GLY A 1 101 ? -10.540 -9.384 6.435 1.00 96.44 101 GLY A O 1
ATOM 796 N N . ASP A 1 102 ? -11.420 -8.833 4.441 1.00 96.56 102 ASP A N 1
ATOM 797 C CA . ASP A 1 102 ? -12.638 -8.200 4.956 1.00 96.56 102 ASP A CA 1
ATOM 798 C C . ASP A 1 102 ? -13.488 -9.214 5.732 1.00 96.56 102 ASP A C 1
ATOM 800 O O . ASP A 1 102 ? -13.880 -8.964 6.874 1.00 96.56 102 ASP A O 1
ATOM 804 N N . TYR A 1 103 ? -13.705 -10.402 5.155 1.00 97.12 103 TYR A N 1
ATOM 805 C CA . TYR A 1 103 ? -14.444 -11.483 5.811 1.00 97.12 103 TYR A CA 1
ATOM 806 C C . TYR A 1 103 ? -13.799 -11.908 7.140 1.00 97.12 103 TYR A C 1
ATOM 808 O O . TYR A 1 103 ? -14.489 -12.030 8.155 1.00 97.12 103 TYR A O 1
ATOM 816 N N . ILE A 1 104 ? -12.475 -12.105 7.157 1.00 96.19 104 ILE A N 1
ATOM 817 C CA . ILE A 1 104 ? -11.730 -12.455 8.377 1.00 96.19 104 ILE A CA 1
ATOM 818 C C . ILE A 1 104 ? -11.833 -11.326 9.407 1.00 96.19 104 ILE A C 1
ATOM 820 O O . ILE A 1 104 ? -12.090 -11.588 10.579 1.00 96.19 104 ILE A O 1
ATOM 824 N N . SER A 1 105 ? -11.684 -10.075 8.973 1.00 96.19 105 SER A N 1
ATOM 825 C CA . SER A 1 105 ? -11.723 -8.900 9.847 1.00 96.19 105 SER A CA 1
ATOM 826 C C . SER A 1 105 ? -13.049 -8.769 10.585 1.00 96.19 105 SER A C 1
ATOM 828 O O . SER A 1 105 ? -13.055 -8.548 11.795 1.00 96.19 105 SER A O 1
ATOM 830 N N . ILE A 1 106 ? -14.165 -8.966 9.880 1.00 95.56 106 ILE A N 1
ATOM 831 C CA . ILE A 1 106 ? -15.506 -8.951 10.475 1.00 95.56 106 ILE A CA 1
ATOM 832 C C . ILE A 1 106 ? -15.664 -10.126 11.445 1.00 95.56 106 ILE A C 1
ATOM 834 O O . ILE A 1 106 ? -16.097 -9.947 12.581 1.00 95.56 106 ILE A O 1
ATOM 838 N N . LYS A 1 107 ? -15.262 -11.334 11.034 1.00 95.75 107 LYS A N 1
ATOM 839 C CA . LYS A 1 107 ? -15.407 -12.540 11.862 1.00 95.75 107 LYS A CA 1
ATOM 840 C C . LYS A 1 107 ? -14.584 -12.483 13.154 1.00 95.75 107 LYS A C 1
ATOM 842 O O . LYS A 1 107 ? -15.001 -13.047 14.161 1.00 95.75 107 LYS A O 1
ATOM 847 N N . CYS A 1 108 ? -13.436 -11.811 13.129 1.00 94.56 108 CYS A N 1
ATOM 848 C CA . CYS A 1 108 ? -12.564 -11.619 14.287 1.00 94.56 108 CYS A CA 1
ATOM 849 C C . CYS A 1 108 ? -12.893 -10.359 15.113 1.00 94.56 108 CYS A C 1
ATOM 851 O O . CYS A 1 108 ? -12.221 -10.116 16.112 1.00 94.56 108 CYS A O 1
ATOM 853 N N . GLY A 1 109 ? -13.902 -9.568 14.726 1.00 93.31 109 GLY A N 1
ATOM 854 C CA . GLY A 1 109 ? -14.342 -8.379 15.467 1.00 93.31 109 GLY A CA 1
ATOM 855 C C . GLY A 1 109 ? -13.502 -7.115 15.246 1.00 93.31 109 GLY A C 1
ATOM 856 O O . GLY A 1 109 ? -13.655 -6.150 15.989 1.00 93.31 109 GLY A O 1
ATOM 857 N N . TYR A 1 110 ? -12.625 -7.091 14.237 1.00 91.25 110 TYR A N 1
ATOM 858 C CA . TYR A 1 110 ? -11.816 -5.913 13.887 1.00 91.25 110 TYR A CA 1
ATOM 859 C C . TYR A 1 110 ? -12.567 -4.887 13.019 1.00 91.25 110 TYR A C 1
ATOM 861 O O . TYR A 1 110 ? -12.092 -3.758 12.878 1.00 91.25 110 TYR A O 1
ATOM 869 N N . ASN A 1 111 ? -13.703 -5.285 12.431 1.00 93.12 111 ASN A N 1
ATOM 870 C CA . ASN A 1 111 ? -14.661 -4.445 11.698 1.00 93.12 111 ASN A CA 1
ATOM 871 C C . ASN A 1 111 ? -13.993 -3.402 10.779 1.00 93.12 111 ASN A C 1
ATOM 873 O O . ASN A 1 111 ? -13.259 -3.773 9.865 1.00 93.12 111 ASN A O 1
ATOM 877 N N . GLU A 1 112 ? -14.230 -2.107 11.004 1.00 93.44 112 GLU A N 1
ATOM 878 C CA . GLU A 1 112 ? -13.819 -1.004 10.129 1.00 93.44 112 GLU A CA 1
ATOM 879 C C . GLU A 1 112 ? -12.297 -0.889 10.011 1.00 93.44 112 GLU A C 1
ATOM 881 O O . GLU A 1 112 ? -11.757 -0.706 8.917 1.00 93.44 112 GLU A O 1
ATOM 886 N N . ILE A 1 113 ? -11.594 -1.025 11.138 1.00 94.06 113 ILE A N 1
ATOM 887 C CA . ILE A 1 113 ? -10.130 -0.956 11.181 1.00 94.06 113 ILE A CA 1
ATOM 888 C C . ILE A 1 113 ? -9.548 -2.165 10.445 1.00 94.06 113 ILE A C 1
ATOM 890 O O . ILE A 1 113 ? -8.643 -2.010 9.625 1.00 94.06 113 ILE A O 1
ATOM 894 N N . GLY A 1 114 ? -10.095 -3.358 10.696 1.00 94.94 114 GLY A N 1
ATOM 895 C CA . GLY A 1 114 ? -9.662 -4.593 10.046 1.00 94.94 114 GLY A CA 1
ATOM 896 C C . GLY A 1 114 ? -9.858 -4.568 8.529 1.00 94.94 114 GLY A C 1
ATOM 897 O O . GLY A 1 114 ? -8.920 -4.871 7.796 1.00 94.94 114 GLY A O 1
ATOM 898 N N . ILE A 1 115 ? -11.019 -4.106 8.052 1.00 95.62 115 ILE A N 1
ATOM 899 C CA . ILE A 1 115 ? -11.311 -3.917 6.617 1.00 95.62 115 ILE A CA 1
ATOM 900 C C . ILE A 1 115 ? -10.291 -2.963 5.972 1.00 95.62 115 ILE A C 1
ATOM 902 O O . ILE A 1 115 ? -9.752 -3.215 4.888 1.00 95.62 115 ILE A O 1
ATOM 906 N N . TYR A 1 116 ? -9.944 -1.869 6.657 1.00 96.19 116 TYR A N 1
ATOM 907 C CA . TYR A 1 116 ? -8.937 -0.946 6.135 1.00 96.19 116 TYR A CA 1
ATOM 908 C C . TYR A 1 116 ? -7.533 -1.576 6.095 1.00 96.19 116 TYR A C 1
ATOM 910 O O . TYR A 1 116 ? -6.785 -1.390 5.131 1.00 96.19 116 TYR A O 1
ATOM 918 N N . VAL A 1 117 ? -7.169 -2.367 7.109 1.00 96.00 117 VAL A N 1
ATOM 919 C CA . VAL A 1 117 ? -5.906 -3.124 7.132 1.00 96.00 117 VAL A CA 1
ATOM 920 C C . VAL A 1 117 ? -5.867 -4.175 6.016 1.00 96.00 117 VAL A C 1
ATOM 922 O O . VAL A 1 117 ? -4.851 -4.277 5.324 1.00 96.00 117 VAL A O 1
ATOM 925 N N . ALA A 1 118 ? -6.963 -4.896 5.767 1.00 96.38 118 ALA A N 1
ATOM 926 C CA . ALA A 1 118 ? -7.090 -5.840 4.655 1.00 96.38 118 ALA A CA 1
ATOM 927 C C . ALA A 1 118 ? -6.835 -5.159 3.301 1.00 96.38 118 ALA A C 1
ATOM 929 O O . ALA A 1 118 ? -6.088 -5.678 2.464 1.00 96.38 118 ALA A O 1
ATOM 930 N N . THR A 1 119 ? -7.336 -3.933 3.137 1.00 95.62 119 THR A N 1
ATOM 931 C CA . THR A 1 119 ? -7.080 -3.113 1.947 1.00 95.62 119 THR A CA 1
ATOM 932 C C . THR A 1 119 ? -5.592 -2.771 1.787 1.00 95.62 119 THR A C 1
ATOM 934 O O . THR A 1 119 ? -5.059 -2.838 0.674 1.00 95.62 119 THR A O 1
ATOM 937 N N . ILE A 1 120 ? -4.883 -2.442 2.874 1.00 95.38 120 ILE A N 1
ATOM 938 C CA . ILE A 1 120 ? -3.430 -2.189 2.839 1.00 95.38 120 ILE A CA 1
ATOM 939 C C . ILE A 1 120 ? -2.660 -3.465 2.471 1.00 95.38 120 ILE A C 1
ATOM 941 O O . ILE A 1 120 ? -1.773 -3.414 1.617 1.00 95.38 120 ILE A O 1
ATOM 945 N N . ILE A 1 121 ? -3.013 -4.610 3.062 1.00 95.31 121 ILE A N 1
ATOM 946 C CA . ILE A 1 121 ? -2.385 -5.910 2.768 1.00 95.31 121 ILE A CA 1
ATOM 947 C C . ILE A 1 121 ? -2.585 -6.280 1.296 1.00 95.31 121 ILE A C 1
ATOM 949 O O . ILE A 1 121 ? -1.637 -6.658 0.607 1.00 95.31 121 ILE A O 1
ATOM 953 N N . SER A 1 122 ? -3.807 -6.122 0.790 1.00 95.50 122 SER A N 1
ATOM 954 C CA . SER A 1 122 ? -4.133 -6.363 -0.612 1.00 95.50 122 SER A CA 1
ATOM 955 C C . SER A 1 122 ? -3.324 -5.463 -1.551 1.00 95.50 122 SER A C 1
ATOM 957 O O . SER A 1 122 ? -2.767 -5.941 -2.547 1.00 95.50 122 SER A O 1
ATOM 959 N N . LEU A 1 123 ? -3.197 -4.172 -1.218 1.00 94.25 123 LEU A N 1
ATOM 960 C CA . LEU A 1 123 ? -2.362 -3.241 -1.971 1.00 94.25 123 LEU A CA 1
ATOM 961 C C . LEU A 1 123 ? -0.900 -3.699 -1.978 1.00 94.25 123 LEU A C 1
ATOM 963 O O . LEU A 1 123 ? -0.290 -3.742 -3.047 1.00 94.25 123 LEU A O 1
ATOM 967 N N . LEU A 1 124 ? -0.350 -4.070 -0.820 1.00 93.62 124 LEU A N 1
ATOM 968 C CA . LEU A 1 124 ? 1.029 -4.537 -0.703 1.00 93.62 124 LEU A CA 1
ATOM 969 C C . LEU A 1 124 ? 1.260 -5.788 -1.558 1.00 93.62 124 LEU A C 1
ATOM 971 O O . LEU A 1 124 ? 2.181 -5.809 -2.371 1.00 93.62 124 LEU A O 1
ATOM 975 N N . HIS A 1 125 ? 0.375 -6.783 -1.461 1.00 94.12 125 HIS A N 1
ATOM 976 C CA . HIS A 1 125 ? 0.422 -7.990 -2.287 1.00 94.12 125 HIS A CA 1
ATOM 977 C C . HIS A 1 125 ? 0.461 -7.653 -3.785 1.00 94.12 125 HIS A C 1
ATOM 979 O O . HIS A 1 125 ? 1.297 -8.174 -4.533 1.00 94.12 125 HIS A O 1
ATOM 985 N N . LYS A 1 126 ? -0.412 -6.741 -4.233 1.00 93.44 126 LYS A N 1
ATOM 986 C CA . LYS A 1 126 ? -0.436 -6.284 -5.625 1.00 93.44 126 LYS A CA 1
ATOM 987 C C . LYS A 1 126 ? 0.884 -5.648 -6.041 1.00 93.44 126 LYS A C 1
ATOM 989 O O . LYS A 1 126 ? 1.411 -5.992 -7.097 1.00 93.44 126 LYS A O 1
ATOM 994 N N . LYS A 1 127 ? 1.407 -4.719 -5.235 1.00 91.06 127 LYS A N 1
ATOM 995 C CA . LYS A 1 127 ? 2.622 -3.964 -5.571 1.00 91.06 127 LYS A CA 1
ATOM 996 C C . LYS A 1 127 ? 3.856 -4.850 -5.592 1.00 91.06 127 LYS A C 1
ATOM 998 O O . LYS A 1 127 ? 4.630 -4.766 -6.542 1.00 91.06 127 LYS A O 1
ATOM 1003 N N . THR A 1 128 ? 3.980 -5.759 -4.633 1.00 90.31 128 THR A N 1
ATOM 1004 C CA . THR A 1 128 ? 5.049 -6.760 -4.608 1.00 90.31 128 THR A CA 1
ATOM 1005 C C . THR A 1 128 ? 4.981 -7.676 -5.828 1.00 90.31 128 THR A C 1
ATOM 1007 O O . THR A 1 128 ? 5.999 -7.914 -6.471 1.00 90.31 128 THR A O 1
ATOM 1010 N N . SER A 1 129 ? 3.783 -8.128 -6.212 1.00 90.19 129 SER A N 1
ATOM 1011 C CA . SER A 1 129 ? 3.605 -8.971 -7.402 1.00 90.19 129 SER A CA 1
ATOM 1012 C C . SER A 1 129 ? 3.983 -8.236 -8.692 1.00 90.19 129 SER A C 1
ATOM 1014 O O . SER A 1 129 ? 4.699 -8.781 -9.529 1.00 90.19 129 SER A O 1
ATOM 1016 N N . GLU A 1 130 ? 3.533 -6.987 -8.856 1.00 90.38 130 GLU A N 1
ATOM 1017 C CA . GLU A 1 130 ? 3.899 -6.145 -10.003 1.00 90.38 130 GLU A CA 1
ATOM 1018 C C . GLU A 1 130 ? 5.428 -5.937 -10.067 1.00 90.38 130 GLU A C 1
ATOM 1020 O O . GLU A 1 130 ? 6.017 -6.125 -11.133 1.00 90.38 130 GLU A O 1
ATOM 1025 N N . GLY A 1 131 ? 6.073 -5.623 -8.936 1.00 87.50 131 GLY A N 1
ATOM 1026 C CA . GLY A 1 131 ? 7.528 -5.437 -8.835 1.00 87.50 131 GLY A CA 1
ATOM 1027 C C . GLY A 1 131 ? 8.339 -6.701 -9.116 1.00 87.50 131 GLY A C 1
ATOM 1028 O O . GLY A 1 131 ? 9.340 -6.655 -9.828 1.00 87.50 131 GLY A O 1
ATOM 1029 N N . PHE A 1 132 ? 7.883 -7.858 -8.639 1.00 89.88 132 PHE A N 1
ATOM 1030 C CA . PHE A 1 132 ? 8.536 -9.135 -8.924 1.00 89.88 132 PHE A CA 1
ATOM 1031 C C . PHE A 1 132 ? 8.492 -9.481 -10.419 1.00 89.88 132 PHE A C 1
ATOM 1033 O O . PHE A 1 132 ? 9.499 -9.869 -11.011 1.00 89.88 132 PHE A O 1
ATOM 1040 N N . ILE A 1 133 ? 7.336 -9.289 -11.063 1.00 88.69 133 ILE A N 1
ATOM 1041 C CA . ILE A 1 133 ? 7.184 -9.526 -12.506 1.00 88.69 133 ILE A CA 1
ATOM 1042 C C . ILE A 1 133 ? 8.087 -8.582 -13.307 1.00 88.69 133 ILE A C 1
ATOM 1044 O O . ILE A 1 133 ? 8.673 -9.000 -14.308 1.00 88.69 133 ILE A O 1
ATOM 1048 N N . GLU A 1 134 ? 8.192 -7.323 -12.886 1.00 87.19 134 GLU A N 1
ATOM 1049 C CA . GLU A 1 134 ? 9.104 -6.3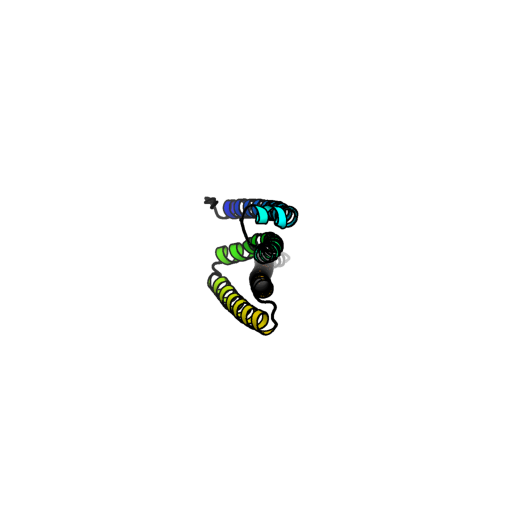54 -13.488 1.00 87.19 134 GLU A CA 1
ATOM 1050 C C . GLU A 1 134 ? 10.565 -6.817 -13.394 1.00 87.19 134 GLU A C 1
ATOM 1052 O O . GLU A 1 134 ? 11.255 -6.879 -14.412 1.00 87.19 134 GLU A O 1
ATOM 1057 N N . SER A 1 135 ? 11.012 -7.220 -12.201 1.00 86.12 135 SER A N 1
ATOM 1058 C CA . SER A 1 135 ? 12.371 -7.721 -11.969 1.00 86.12 135 SER A CA 1
ATOM 1059 C C . SER A 1 135 ? 12.709 -8.911 -12.877 1.00 86.12 135 SER A C 1
ATOM 1061 O O . SER A 1 135 ? 13.746 -8.910 -13.542 1.00 86.12 135 SER A O 1
ATOM 1063 N N . LEU A 1 136 ? 11.791 -9.876 -13.013 1.00 87.69 136 LEU A N 1
ATOM 1064 C CA . LEU A 1 136 ? 11.966 -11.017 -13.920 1.00 87.69 136 LEU A CA 1
ATOM 1065 C C . LEU A 1 136 ? 12.081 -10.605 -15.396 1.00 87.69 136 LEU A C 1
ATOM 1067 O O . LEU A 1 136 ? 12.843 -11.209 -16.154 1.00 87.69 136 LEU A O 1
ATOM 1071 N N . LEU A 1 137 ? 11.319 -9.595 -15.828 1.00 86.06 137 LEU A N 1
ATOM 1072 C CA . LEU A 1 137 ? 11.391 -9.084 -17.199 1.00 86.06 137 LEU A CA 1
ATOM 1073 C C . LEU A 1 137 ? 12.732 -8.400 -17.476 1.00 86.06 137 LEU A C 1
ATOM 1075 O O . LEU A 1 137 ? 13.302 -8.613 -18.549 1.00 86.06 137 LEU A O 1
ATOM 1079 N N . ASN A 1 138 ? 13.238 -7.620 -16.520 1.00 85.25 138 ASN A N 1
ATOM 1080 C CA . ASN A 1 138 ? 14.527 -6.942 -16.643 1.00 85.25 138 ASN A CA 1
ATOM 1081 C C . ASN A 1 138 ? 15.680 -7.959 -16.696 1.00 85.25 138 ASN A C 1
ATOM 1083 O O . ASN A 1 138 ? 16.468 -7.919 -17.639 1.00 85.25 138 ASN A O 1
ATOM 1087 N N . ALA A 1 139 ? 15.692 -8.956 -15.804 1.00 86.75 139 ALA A N 1
ATOM 1088 C CA . ALA A 1 139 ? 16.708 -10.015 -15.801 1.00 86.75 139 ALA A CA 1
ATOM 1089 C C . ALA A 1 139 ? 16.738 -10.821 -17.115 1.00 86.75 139 ALA A C 1
ATOM 1091 O O . ALA A 1 139 ? 17.801 -11.175 -17.627 1.00 86.75 139 ALA A O 1
ATOM 1092 N N . LYS A 1 140 ? 15.567 -11.099 -17.711 1.00 86.19 140 LYS A N 1
ATOM 1093 C CA . LYS A 1 140 ? 15.494 -11.773 -19.018 1.00 86.19 140 LYS A CA 1
ATOM 1094 C C . LYS A 1 140 ? 16.064 -10.905 -20.145 1.00 86.19 140 LYS A C 1
ATOM 1096 O O . LYS A 1 140 ? 16.661 -11.442 -21.076 1.00 86.19 140 LYS A O 1
ATOM 1101 N N . ARG A 1 141 ? 15.869 -9.584 -20.081 1.00 84.38 141 ARG A N 1
ATOM 1102 C CA . ARG A 1 141 ? 16.402 -8.639 -21.071 1.00 84.38 141 ARG A CA 1
ATOM 1103 C C . ARG A 1 141 ? 17.925 -8.541 -20.981 1.00 84.38 141 ARG A C 1
ATOM 1105 O O . ARG A 1 141 ? 18.565 -8.582 -22.022 1.00 84.38 141 ARG A O 1
ATOM 1112 N N . GLU A 1 142 ? 18.486 -8.455 -19.778 1.00 84.75 142 GLU A N 1
ATOM 1113 C CA . GLU A 1 142 ? 19.942 -8.393 -19.568 1.00 84.75 142 GLU A CA 1
ATOM 1114 C C . GLU A 1 142 ? 20.648 -9.623 -20.145 1.00 84.75 142 GLU A C 1
ATOM 1116 O O . GLU A 1 142 ? 21.556 -9.472 -20.957 1.00 84.75 142 GLU A O 1
ATOM 1121 N N . LYS A 1 143 ? 20.143 -10.831 -19.857 1.00 83.81 143 LYS A N 1
ATOM 1122 C CA . LYS A 1 143 ? 20.684 -12.073 -20.441 1.00 83.81 143 LYS A CA 1
ATOM 1123 C C . LYS A 1 143 ? 20.626 -12.105 -21.970 1.00 83.81 143 LYS A C 1
ATOM 1125 O O . LYS A 1 143 ? 21.520 -12.644 -22.613 1.00 83.81 143 LYS A O 1
ATOM 1130 N N . LEU A 1 144 ? 19.564 -11.555 -22.563 1.00 84.00 144 LEU A N 1
ATOM 1131 C CA . LEU A 1 144 ? 19.440 -11.456 -24.020 1.00 84.00 144 LEU A CA 1
ATOM 1132 C C . LEU A 1 144 ? 20.491 -10.511 -24.609 1.00 84.00 144 LEU A C 1
ATOM 1134 O O . LEU A 1 144 ? 21.102 -10.858 -25.615 1.00 84.00 144 LEU A O 1
ATOM 1138 N N . VAL A 1 145 ? 20.712 -9.351 -23.986 1.00 83.62 145 VAL A N 1
ATOM 1139 C CA . VAL A 1 145 ? 21.740 -8.389 -24.417 1.00 83.62 145 VAL A CA 1
ATO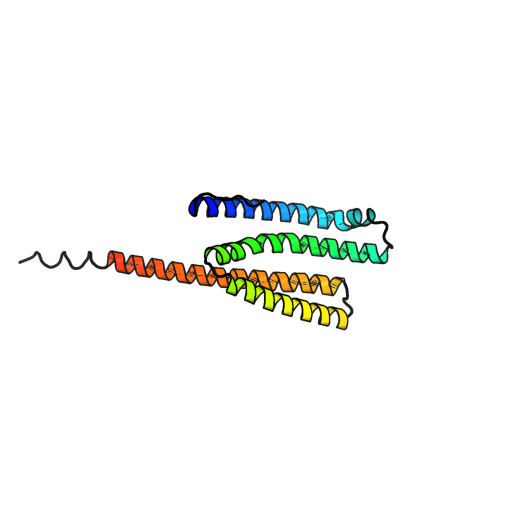M 1140 C C . VAL A 1 145 ? 23.129 -9.013 -24.319 1.00 83.62 145 VAL A C 1
ATOM 1142 O O . VAL A 1 145 ? 23.854 -9.004 -25.304 1.00 83.62 145 VAL A O 1
ATOM 1145 N N . GLU A 1 146 ? 23.447 -9.662 -23.199 1.00 82.19 146 GLU A N 1
ATOM 1146 C CA . GLU A 1 146 ? 24.723 -10.361 -23.013 1.00 82.19 146 GLU A CA 1
ATOM 1147 C C . GLU A 1 146 ? 24.948 -11.437 -24.091 1.00 82.19 146 GLU A C 1
ATOM 1149 O O . GLU A 1 146 ? 26.013 -11.507 -24.701 1.00 82.19 146 GLU A O 1
ATOM 1154 N N . SER A 1 147 ? 23.919 -12.232 -24.410 1.00 81.25 147 SER A N 1
ATOM 1155 C CA . SER A 1 147 ? 24.012 -13.239 -25.477 1.00 81.25 147 SER A CA 1
ATOM 1156 C C . SER A 1 147 ? 24.196 -12.635 -26.877 1.00 81.25 147 SER A C 1
ATOM 1158 O O . SER A 1 147 ? 24.885 -13.217 -27.714 1.00 81.25 147 SER A O 1
ATOM 1160 N N . LEU A 1 148 ? 23.599 -11.466 -27.134 1.00 77.88 148 LEU A N 1
ATOM 1161 C CA . LEU A 1 148 ? 23.732 -10.737 -28.395 1.00 77.88 148 LEU A CA 1
ATOM 1162 C C . LEU A 1 148 ? 25.124 -10.124 -28.539 1.00 77.88 148 LEU A C 1
ATOM 1164 O O . LEU A 1 148 ? 25.692 -10.207 -29.625 1.00 77.88 148 LEU A O 1
ATOM 1168 N N . ASP A 1 149 ? 25.688 -9.574 -27.462 1.00 74.44 149 ASP A N 1
ATOM 1169 C CA . ASP A 1 149 ? 27.054 -9.052 -27.456 1.00 74.44 149 ASP A CA 1
ATOM 1170 C C . ASP A 1 149 ? 28.057 -10.180 -27.749 1.00 74.44 149 ASP A C 1
ATOM 1172 O O . ASP A 1 149 ? 28.893 -10.047 -28.642 1.00 74.44 149 ASP A O 1
ATOM 1176 N N . ILE A 1 150 ? 27.914 -11.347 -27.110 1.00 75.25 150 ILE A N 1
ATOM 1177 C CA . ILE A 1 150 ? 28.765 -12.520 -27.388 1.00 75.25 150 ILE A CA 1
ATOM 1178 C C . ILE A 1 150 ? 28.693 -12.936 -28.869 1.00 75.25 150 ILE A C 1
ATOM 1180 O O . ILE A 1 150 ? 29.720 -13.236 -29.481 1.00 75.25 150 ILE A O 1
ATOM 1184 N N . LEU A 1 151 ? 27.497 -12.938 -29.467 1.00 68.75 151 LEU A N 1
ATOM 1185 C CA . LEU A 1 151 ? 27.303 -13.282 -30.880 1.00 68.75 151 LEU A CA 1
ATOM 1186 C C . LEU A 1 151 ? 27.861 -12.213 -31.832 1.00 68.75 151 LEU A C 1
ATOM 1188 O O . LEU A 1 151 ? 28.459 -12.560 -32.851 1.00 68.75 151 LEU A O 1
ATOM 1192 N N . ALA A 1 152 ? 27.707 -10.929 -31.501 1.00 67.38 152 ALA A N 1
ATOM 1193 C CA . ALA A 1 152 ? 28.203 -9.812 -32.303 1.00 67.38 152 ALA A CA 1
ATOM 1194 C C . ALA A 1 152 ? 29.741 -9.747 -32.339 1.00 67.38 152 ALA A C 1
ATOM 1196 O O . ALA A 1 152 ? 30.312 -9.355 -33.357 1.00 67.38 152 ALA A O 1
ATOM 1197 N N . PHE A 1 153 ? 30.419 -10.187 -31.274 1.00 57.62 153 PHE A N 1
ATOM 1198 C CA . PHE A 1 153 ? 31.884 -10.249 -31.202 1.00 57.62 153 PHE A CA 1
ATOM 1199 C C . PHE A 1 153 ? 32.487 -11.589 -31.674 1.00 57.62 153 PHE A C 1
ATOM 1201 O O . PHE A 1 153 ? 33.710 -11.721 -31.751 1.00 57.62 153 PHE A O 1
ATOM 1208 N N . SER A 1 154 ? 31.664 -12.575 -32.049 1.00 53.56 154 SER A N 1
ATOM 1209 C CA . SER A 1 154 ? 32.130 -13.929 -32.383 1.00 53.56 154 SER A CA 1
ATOM 1210 C C . SER A 1 154 ? 32.872 -14.111 -33.732 1.00 53.56 154 SER A C 1
ATOM 1212 O O . SER A 1 154 ? 33.625 -15.079 -33.830 1.00 53.56 154 SER A O 1
ATOM 1214 N N . PRO A 1 155 ? 32.796 -13.236 -34.766 1.00 50.62 155 PRO A N 1
ATOM 1215 C CA . PRO A 1 155 ? 33.530 -13.468 -36.018 1.00 50.62 155 PRO A CA 1
ATOM 1216 C C . PRO A 1 155 ? 34.720 -12.518 -36.263 1.00 50.62 155 PRO A C 1
ATOM 1218 O O . PRO A 1 155 ? 35.043 -12.244 -37.417 1.00 50.62 155 PRO A O 1
ATOM 1221 N N . ILE A 1 156 ? 35.402 -12.014 -35.225 1.00 50.03 156 ILE A N 1
ATOM 1222 C CA . ILE A 1 156 ? 36.682 -11.288 -35.415 1.00 50.03 156 ILE A CA 1
ATOM 1223 C C . ILE A 1 156 ? 37.902 -12.212 -35.223 1.00 50.03 156 ILE A C 1
ATOM 1225 O O . ILE A 1 156 ? 38.957 -11.964 -35.799 1.00 50.03 156 ILE A O 1
ATOM 1229 N N . ILE A 1 157 ? 37.764 -13.336 -34.511 1.00 49.38 157 ILE A N 1
ATOM 1230 C CA . ILE A 1 157 ? 38.913 -14.194 -34.156 1.00 49.38 157 ILE A CA 1
ATOM 1231 C C . ILE A 1 157 ? 39.249 -15.239 -35.242 1.00 49.38 157 ILE A C 1
ATOM 1233 O O . ILE A 1 157 ? 40.372 -15.729 -35.304 1.00 49.38 157 ILE A O 1
ATOM 1237 N N . THR A 1 158 ? 38.348 -15.542 -36.180 1.00 45.78 158 THR A N 1
ATOM 1238 C CA . THR A 1 158 ? 38.595 -16.563 -37.221 1.00 45.78 158 THR A CA 1
ATOM 1239 C C . THR A 1 158 ? 39.271 -16.051 -38.496 1.00 45.78 158 THR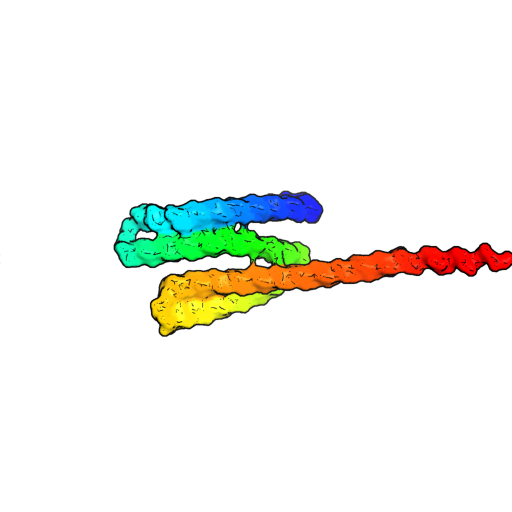 A C 1
ATOM 1241 O O . THR A 1 158 ? 39.603 -16.863 -39.356 1.00 45.78 158 THR A O 1
ATOM 1244 N N . ARG A 1 159 ? 39.521 -14.740 -38.647 1.00 43.62 159 ARG A N 1
ATOM 1245 C CA . ARG A 1 159 ? 40.113 -14.175 -39.881 1.00 43.62 159 ARG A CA 1
ATOM 1246 C C . ARG A 1 159 ? 41.612 -13.865 -39.819 1.00 43.62 159 ARG A C 1
ATOM 1248 O O . ARG A 1 159 ? 42.182 -13.547 -40.856 1.00 43.62 159 ARG A O 1
ATOM 1255 N N . SER A 1 160 ? 42.268 -13.984 -38.661 1.00 42.44 160 SER A N 1
ATOM 1256 C CA . SER A 1 160 ? 43.716 -13.725 -38.536 1.00 42.44 160 SER A CA 1
ATOM 1257 C C . SER A 1 160 ? 44.598 -14.979 -38.611 1.00 42.44 160 SER A C 1
ATOM 1259 O O . SER A 1 160 ? 45.815 -14.855 -38.533 1.00 42.44 160 SER A O 1
ATOM 1261 N N . ALA A 1 161 ? 44.021 -16.176 -38.767 1.00 49.97 161 ALA A N 1
ATOM 1262 C CA . ALA A 1 161 ? 44.765 -17.443 -38.759 1.00 49.97 161 ALA A CA 1
ATOM 1263 C C . ALA A 1 161 ? 45.046 -18.037 -40.158 1.00 49.97 161 ALA A C 1
ATOM 1265 O O . ALA A 1 161 ? 45.482 -19.180 -40.248 1.00 49.97 161 ALA A O 1
ATOM 1266 N N . SER A 1 162 ? 44.806 -17.302 -41.253 1.00 47.81 162 SER A N 1
ATOM 1267 C CA . SER A 1 162 ? 45.003 -17.809 -42.627 1.00 47.81 162 SER A CA 1
ATOM 1268 C C . SER A 1 162 ? 46.019 -17.030 -43.473 1.00 47.81 162 SER A C 1
ATOM 1270 O O . SER A 1 162 ? 46.017 -17.162 -44.692 1.00 47.81 162 SER A O 1
ATOM 1272 N N . HIS A 1 163 ? 46.890 -16.224 -42.860 1.00 47.88 163 HIS A N 1
ATOM 1273 C CA . HIS A 1 163 ? 47.974 -15.521 -43.562 1.00 47.88 163 HIS A CA 1
ATOM 1274 C C . HIS A 1 163 ? 49.330 -15.754 -42.886 1.00 47.88 163 HIS A C 1
ATOM 1276 O O . HIS A 1 163 ? 49.993 -14.817 -42.462 1.00 47.88 163 HIS A O 1
ATOM 1282 N N . THR A 1 164 ? 49.745 -17.016 -42.795 1.00 50.81 164 THR A N 1
ATOM 1283 C CA . THR A 1 164 ? 51.158 -17.389 -42.627 1.00 50.81 164 THR A CA 1
ATOM 1284 C C . THR A 1 164 ? 51.411 -18.699 -43.369 1.00 50.81 164 THR A C 1
ATOM 1286 O O . THR A 1 164 ? 51.283 -19.779 -42.793 1.00 50.81 164 THR A O 1
ATOM 1289 N N . SER A 1 165 ? 51.728 -18.595 -44.657 1.00 41.62 165 SER A N 1
ATOM 1290 C CA . SER A 1 165 ? 52.461 -19.606 -45.428 1.00 41.62 165 SER A CA 1
ATOM 1291 C C . SER A 1 165 ? 53.174 -18.919 -46.579 1.00 41.62 165 SER A C 1
ATOM 1293 O O . SER A 1 165 ? 52.449 -18.229 -47.334 1.00 41.62 165 SER A O 1
#